Protein AF-A0A158A145-F1 (afdb_monomer_lite)

Foldseek 3Di:
DDDPPPPPPPPPPPDPLVVLQVVLCVQLVVDPDVVSSVVSVVVSVVVVVVVVVVVVVVD

Structure (mmCIF, N/CA/C/O backbone):
data_AF-A0A158A145-F1
#
_entry.id   AF-A0A158A145-F1
#
loop_
_atom_site.group_PDB
_atom_site.id
_atom_site.type_symbol
_atom_site.label_atom_id
_atom_site.label_alt_id
_atom_site.label_comp_id
_atom_site.label_asym_id
_atom_site.label_entity_id
_atom_site.label_seq_id
_atom_site.pdbx_PDB_ins_code
_atom_site.Cartn_x
_atom_site.Cartn_y
_atom_site.Cartn_z
_atom_site.occupancy
_atom_site.B_iso_or_equiv
_atom_site.auth_seq_id
_atom_site.auth_comp_id
_atom_site.auth_asym_id
_atom_site.auth_atom_id
_atom_site.pdbx_PDB_model_num
ATOM 1 N N . MET A 1 1 ? 12.859 9.816 48.992 1.00 44.00 1 MET A N 1
ATOM 2 C CA . MET A 1 1 ? 12.090 8.991 48.038 1.00 44.00 1 MET A CA 1
ATOM 3 C C . MET A 1 1 ? 12.138 9.696 46.688 1.00 44.00 1 MET A C 1
ATOM 5 O O . MET A 1 1 ? 11.421 10.666 46.503 1.00 44.00 1 MET A O 1
ATOM 9 N N . HIS A 1 2 ? 13.073 9.314 45.812 1.00 46.62 2 HIS A N 1
ATOM 10 C CA . HIS A 1 2 ? 13.230 9.907 44.477 1.00 46.62 2 HIS A CA 1
ATOM 11 C C . HIS A 1 2 ? 12.430 9.055 43.486 1.00 46.62 2 HIS A C 1
ATOM 13 O O . HIS A 1 2 ? 12.790 7.908 43.234 1.00 46.62 2 HIS A O 1
ATOM 19 N N . GLY A 1 3 ? 11.319 9.589 42.978 1.00 52.50 3 GLY A N 1
ATOM 20 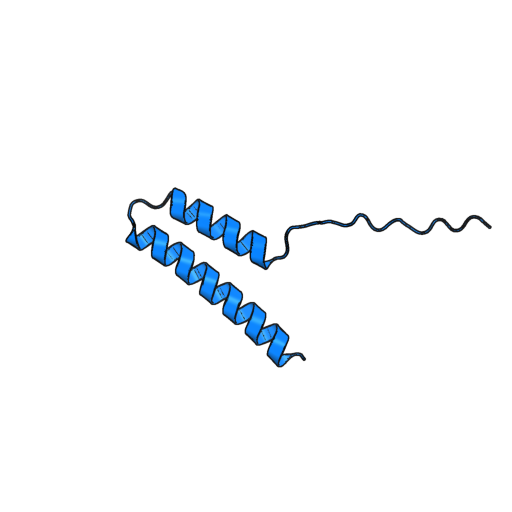C CA . GLY A 1 3 ? 10.559 8.974 41.896 1.00 52.50 3 GLY A CA 1
ATOM 21 C C . GLY A 1 3 ? 11.279 9.205 40.575 1.00 52.50 3 GLY A C 1
ATOM 22 O O . GLY A 1 3 ? 11.142 10.266 39.977 1.00 52.50 3 GLY A O 1
ATOM 23 N N . THR A 1 4 ? 12.063 8.231 40.120 1.00 49.75 4 THR A N 1
ATOM 24 C CA . THR A 1 4 ? 12.547 8.205 38.739 1.00 49.75 4 THR A CA 1
ATOM 25 C C . THR A 1 4 ? 11.460 7.579 37.881 1.00 49.75 4 THR A C 1
ATOM 27 O O . THR A 1 4 ? 11.451 6.373 37.635 1.00 49.75 4 THR A O 1
ATOM 30 N N . THR A 1 5 ? 10.508 8.405 37.452 1.00 55.84 5 THR A N 1
ATOM 31 C CA . THR A 1 5 ? 9.677 8.086 36.294 1.00 55.84 5 THR A CA 1
ATOM 32 C C . THR A 1 5 ? 10.636 7.837 35.138 1.00 55.84 5 THR A C 1
ATOM 34 O O . THR A 1 5 ? 11.315 8.759 34.689 1.00 55.84 5 THR A O 1
ATOM 37 N N . PHE A 1 6 ? 10.754 6.583 34.700 1.00 57.56 6 PHE A N 1
ATOM 38 C CA . PHE A 1 6 ? 11.430 6.258 33.454 1.00 57.56 6 PHE A CA 1
ATOM 39 C C . PHE A 1 6 ? 10.705 7.040 32.360 1.00 57.56 6 PHE A C 1
ATOM 41 O O . PHE A 1 6 ? 9.575 6.707 32.003 1.00 57.56 6 PHE A O 1
ATOM 48 N N . ALA A 1 7 ? 11.322 8.126 31.893 1.00 49.38 7 ALA A N 1
ATOM 49 C CA . ALA A 1 7 ? 10.919 8.807 30.680 1.00 49.38 7 ALA A CA 1
ATOM 50 C C . ALA A 1 7 ? 10.976 7.749 29.578 1.00 49.38 7 ALA A C 1
ATOM 52 O O . ALA A 1 7 ? 12.055 7.365 29.130 1.00 49.38 7 ALA A O 1
ATOM 53 N N . ARG A 1 8 ? 9.811 7.182 29.245 1.00 56.91 8 ARG A N 1
ATOM 54 C CA . ARG A 1 8 ? 9.652 6.243 28.143 1.00 56.91 8 ARG A CA 1
ATOM 55 C C . ARG A 1 8 ? 10.190 6.995 26.933 1.00 56.91 8 ARG A C 1
ATOM 57 O O . ARG A 1 8 ? 9.605 8.030 26.612 1.00 56.91 8 ARG A O 1
ATOM 64 N N . PRO A 1 9 ? 11.304 6.567 26.312 1.00 48.84 9 PRO A N 1
ATOM 65 C CA . PRO A 1 9 ? 11.687 7.166 25.057 1.00 48.84 9 PRO A CA 1
ATOM 66 C C . PRO A 1 9 ? 10.469 6.952 24.179 1.00 48.84 9 PRO A C 1
ATOM 68 O O . PRO A 1 9 ? 9.987 5.822 24.036 1.00 48.84 9 PRO A O 1
ATOM 71 N N . GLU A 1 10 ? 9.903 8.046 23.694 1.00 50.53 10 GLU A N 1
ATOM 72 C CA . GLU A 1 10 ? 9.042 8.033 22.535 1.00 50.53 10 GLU A CA 1
AT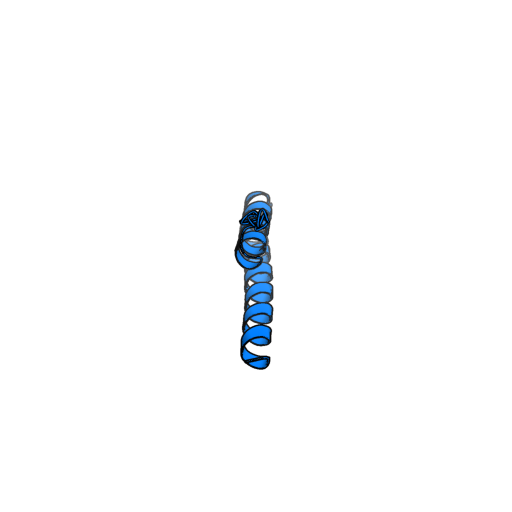OM 73 C C . GLU A 1 10 ? 9.900 7.420 21.437 1.00 50.53 10 GLU A C 1
ATOM 75 O O . GLU A 1 10 ? 10.609 8.099 20.702 1.00 50.53 10 GLU A O 1
ATOM 80 N N . GLN A 1 11 ? 9.937 6.089 21.417 1.00 46.84 11 GLN A N 1
ATOM 81 C CA . GLN A 1 11 ? 10.347 5.293 20.296 1.00 46.84 11 GLN A CA 1
ATOM 82 C C . GLN A 1 11 ? 9.332 5.666 19.230 1.00 46.84 11 GLN A C 1
ATOM 84 O O . GLN A 1 11 ? 8.349 4.964 19.007 1.00 46.84 11 GLN A O 1
ATOM 89 N N . THR A 1 12 ? 9.578 6.813 18.602 1.00 53.59 12 THR A N 1
ATOM 90 C CA . THR A 1 12 ? 8.976 7.317 17.381 1.00 53.59 12 THR A CA 1
ATOM 91 C C . THR A 1 12 ? 9.486 6.417 16.270 1.00 53.59 12 THR A C 1
ATOM 93 O O . THR A 1 12 ? 10.137 6.834 15.318 1.00 53.59 12 THR A O 1
ATOM 96 N N . TYR A 1 13 ? 9.270 5.116 16.442 1.00 51.62 13 TYR A N 1
ATOM 97 C CA . TYR A 1 13 ? 9.278 4.198 15.342 1.00 51.62 13 TYR A CA 1
ATOM 98 C C . TYR A 1 13 ? 8.141 4.697 14.468 1.00 51.62 13 TYR A C 1
ATOM 100 O O . TYR A 1 13 ? 7.037 4.917 14.985 1.00 51.62 13 TYR A O 1
ATOM 108 N N . PRO A 1 14 ? 8.406 4.954 13.178 1.00 62.94 14 PRO A N 1
ATOM 109 C CA . PRO A 1 14 ? 7.336 5.304 12.278 1.00 62.94 14 PRO A CA 1
ATOM 110 C C . PRO A 1 14 ? 6.229 4.256 12.450 1.00 62.94 14 PRO A C 1
ATOM 112 O O . 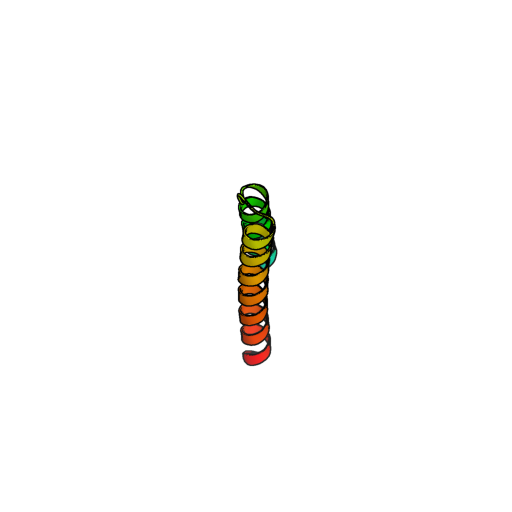PRO A 1 14 ? 6.555 3.061 12.553 1.00 62.94 14 PRO A O 1
ATOM 115 N N . PRO A 1 15 ? 4.955 4.691 12.522 1.00 80.75 15 PRO A N 1
ATOM 116 C CA . PRO A 1 15 ? 3.818 3.785 12.588 1.00 80.75 15 PRO A CA 1
ATOM 117 C C . PRO A 1 15 ? 4.033 2.647 11.593 1.00 80.75 15 PRO A C 1
ATOM 119 O O . PRO A 1 15 ? 4.568 2.893 10.508 1.00 80.75 15 PRO A O 1
ATOM 122 N N . LEU A 1 16 ? 3.665 1.411 11.941 1.00 84.50 16 LEU A N 1
ATOM 123 C CA . LEU A 1 16 ? 3.869 0.245 11.070 1.00 84.50 16 LEU A CA 1
ATOM 124 C C . LEU A 1 16 ? 3.419 0.536 9.625 1.00 84.50 16 LEU A C 1
ATOM 126 O O . LEU A 1 16 ? 4.102 0.160 8.674 1.00 84.50 16 LEU A O 1
ATOM 130 N N . GLN A 1 17 ? 2.352 1.326 9.467 1.00 85.75 17 GLN A N 1
ATOM 131 C CA . GLN A 1 17 ? 1.868 1.795 8.172 1.00 85.75 17 GLN A CA 1
ATOM 132 C C . GLN A 1 17 ? 2.915 2.596 7.378 1.00 85.75 17 GLN A C 1
ATOM 134 O O . GLN A 1 17 ? 3.129 2.347 6.196 1.00 85.75 17 GLN A O 1
ATOM 139 N N . ILE A 1 18 ? 3.612 3.535 8.020 1.00 89.00 18 ILE A N 1
ATOM 140 C CA . ILE A 1 18 ? 4.661 4.355 7.397 1.00 89.00 18 ILE A CA 1
ATOM 141 C C . ILE A 1 18 ? 5.866 3.499 6.992 1.00 89.00 18 ILE A C 1
ATOM 143 O O . ILE A 1 18 ? 6.514 3.790 5.986 1.00 89.00 18 ILE A O 1
ATOM 147 N N . GLN A 1 19 ? 6.172 2.434 7.734 1.00 90.56 19 GLN A N 1
ATOM 148 C CA . GLN A 1 19 ? 7.231 1.499 7.345 1.00 90.56 19 GLN A CA 1
ATOM 149 C C . GLN A 1 19 ? 6.848 0.707 6.089 1.00 90.56 19 GLN A C 1
ATOM 151 O O . GLN A 1 19 ? 7.661 0.618 5.169 1.00 90.56 19 GLN A O 1
ATOM 156 N N . ILE A 1 20 ? 5.605 0.219 6.016 1.00 91.44 20 ILE A N 1
ATOM 157 C CA . ILE A 1 20 ? 5.058 -0.481 4.842 1.00 91.44 20 ILE A CA 1
ATOM 158 C C . ILE A 1 20 ? 5.100 0.428 3.607 1.00 91.44 20 ILE A C 1
ATOM 160 O O . ILE A 1 20 ? 5.638 0.039 2.572 1.00 91.44 20 ILE A O 1
ATOM 164 N N . ILE A 1 21 ? 4.634 1.673 3.738 1.00 91.75 21 ILE A N 1
ATOM 165 C CA . ILE A 1 21 ? 4.628 2.651 2.641 1.00 91.75 21 ILE A CA 1
ATOM 166 C C . ILE A 1 21 ? 6.052 2.950 2.164 1.00 91.75 21 ILE A C 1
ATOM 168 O O . ILE A 1 21 ? 6.333 2.884 0.971 1.00 91.75 21 ILE A O 1
ATOM 172 N N . ASN A 1 22 ? 6.982 3.245 3.077 1.00 93.94 22 ASN A N 1
ATOM 173 C CA . ASN A 1 22 ? 8.360 3.559 2.692 1.00 93.94 22 ASN A CA 1
ATOM 174 C C . ASN A 1 22 ? 9.069 2.378 2.029 1.00 93.94 22 ASN A C 1
ATOM 176 O O . ASN A 1 22 ? 9.889 2.582 1.132 1.00 93.94 22 ASN A O 1
ATOM 180 N N . ARG A 1 23 ? 8.778 1.150 2.468 1.00 94.19 23 ARG A N 1
ATOM 181 C CA . ARG A 1 23 ? 9.311 -0.051 1.828 1.00 94.19 23 ARG A CA 1
ATOM 182 C C . ARG A 1 23 ? 8.791 -0.173 0.397 1.00 94.19 23 ARG A C 1
ATOM 184 O O . ARG A 1 23 ? 9.599 -0.310 -0.514 1.00 94.19 23 ARG A O 1
ATOM 191 N N . ALA A 1 24 ? 7.483 -0.032 0.211 1.00 95.19 24 ALA A N 1
ATOM 192 C CA . ALA A 1 24 ? 6.839 -0.105 -1.095 1.00 95.19 24 ALA A CA 1
ATOM 193 C C . ALA A 1 24 ? 7.361 0.956 -2.064 1.00 95.19 24 ALA A C 1
ATOM 195 O O . ALA A 1 24 ? 7.679 0.648 -3.204 1.00 95.19 24 ALA A O 1
ATOM 196 N N . LEU A 1 25 ? 7.522 2.197 -1.592 1.00 95.06 25 LEU A N 1
ATOM 197 C CA . LEU A 1 25 ? 8.053 3.295 -2.400 1.00 95.06 25 LEU A CA 1
ATOM 198 C C . LEU A 1 25 ? 9.504 3.053 -2.828 1.00 95.06 25 LEU A C 1
ATOM 200 O O . LEU A 1 25 ? 9.876 3.401 -3.945 1.00 95.06 25 LEU A O 1
ATOM 204 N N . ARG A 1 26 ? 10.332 2.454 -1.963 1.00 95.88 26 ARG A N 1
ATOM 205 C CA . ARG A 1 26 ? 11.711 2.086 -2.318 1.00 95.88 26 ARG A CA 1
ATOM 206 C C . ARG A 1 26 ? 11.750 0.968 -3.349 1.00 95.88 26 ARG A C 1
ATOM 208 O O . ARG A 1 26 ? 12.505 1.082 -4.308 1.00 95.88 26 ARG A O 1
ATOM 215 N N . ASP A 1 27 ? 10.942 -0.069 -3.165 1.00 95.50 27 ASP A N 1
ATOM 216 C CA . ASP A 1 27 ? 10.883 -1.191 -4.103 1.00 95.50 27 ASP A CA 1
ATOM 217 C C . ASP A 1 27 ? 10.326 -0.721 -5.461 1.00 95.50 27 ASP A C 1
ATOM 219 O O . ASP A 1 27 ? 10.912 -1.019 -6.498 1.00 95.50 27 ASP A O 1
ATOM 223 N N . ALA A 1 28 ? 9.309 0.146 -5.456 1.00 95.19 28 ALA A N 1
ATOM 224 C CA . ALA A 1 28 ? 8.769 0.786 -6.654 1.00 95.19 28 ALA A CA 1
ATOM 225 C C . ALA A 1 28 ? 9.788 1.687 -7.373 1.00 95.19 28 ALA A C 1
ATOM 227 O O . ALA A 1 28 ? 9.839 1.702 -8.599 1.00 95.19 28 ALA A O 1
ATOM 228 N N . ALA A 1 29 ? 10.632 2.415 -6.635 1.00 96.31 29 ALA A N 1
ATOM 229 C CA . ALA A 1 29 ? 11.685 3.247 -7.222 1.00 96.31 29 ALA A CA 1
ATOM 230 C C . ALA A 1 29 ? 12.814 2.429 -7.875 1.00 96.31 29 ALA A C 1
ATOM 232 O O . ALA A 1 29 ? 13.524 2.945 -8.737 1.00 96.31 29 ALA A O 1
ATOM 233 N N . LEU A 1 30 ? 12.996 1.175 -7.454 1.00 96.62 30 LEU A N 1
ATOM 234 C CA . LEU A 1 30 ? 13.988 0.245 -8.000 1.00 96.62 30 LEU A CA 1
ATOM 235 C C . LEU A 1 30 ? 13.398 -0.702 -9.055 1.00 96.62 30 LEU A C 1
ATOM 237 O O . LEU A 1 30 ? 14.128 -1.516 -9.624 1.00 96.62 30 LEU A O 1
ATOM 241 N N . ALA A 1 31 ? 12.094 -0.615 -9.307 1.00 95.88 31 ALA A N 1
ATOM 242 C CA . ALA A 1 31 ? 11.392 -1.514 -10.199 1.00 95.88 31 ALA A CA 1
ATOM 243 C C . ALA A 1 31 ? 11.785 -1.274 -11.674 1.00 95.88 31 ALA A C 1
ATOM 245 O O . ALA A 1 31 ? 11.948 -0.127 -12.100 1.00 95.88 31 ALA A O 1
ATOM 246 N N . PRO A 1 32 ? 11.927 -2.339 -12.485 1.00 91.81 32 PRO A N 1
ATOM 247 C CA . PRO A 1 32 ? 12.390 -2.231 -13.869 1.00 91.81 32 PRO A CA 1
ATOM 248 C C . PRO A 1 32 ? 11.306 -1.725 -14.832 1.00 91.81 32 PRO A C 1
ATOM 250 O O . PRO A 1 32 ? 11.624 -1.297 -15.942 1.00 91.81 32 PRO A O 1
ATOM 253 N N . SER A 1 33 ? 10.034 -1.761 -14.426 1.00 96.75 33 SER A N 1
ATOM 254 C CA . SER A 1 33 ? 8.913 -1.224 -15.189 1.00 96.75 33 SER A CA 1
ATOM 255 C C . SER A 1 33 ? 7.918 -0.488 -14.293 1.00 96.75 33 SER A C 1
ATOM 257 O O . SER A 1 33 ? 7.851 -0.695 -13.082 1.00 96.75 33 SER A O 1
ATOM 259 N N . VAL A 1 34 ? 7.099 0.362 -14.915 1.00 94.81 34 VAL A N 1
ATOM 260 C CA . VAL A 1 34 ? 6.006 1.057 -14.220 1.00 94.81 34 VAL A CA 1
ATOM 261 C C . VAL A 1 34 ? 4.988 0.061 -13.657 1.00 94.81 34 VAL A C 1
ATOM 263 O O . VAL A 1 34 ? 4.453 0.299 -12.582 1.00 94.81 34 VAL A O 1
ATOM 266 N N . ASN A 1 35 ? 4.747 -1.063 -14.340 1.00 96.12 35 ASN A N 1
ATOM 267 C CA . ASN A 1 35 ? 3.815 -2.083 -13.857 1.00 96.12 35 ASN A CA 1
ATOM 268 C C . ASN A 1 35 ? 4.337 -2.745 -12.578 1.00 96.12 35 ASN A C 1
ATOM 270 O O . ASN A 1 35 ? 3.598 -2.828 -11.606 1.00 96.12 35 ASN A O 1
ATOM 274 N N . ASP A 1 36 ? 5.625 -3.096 -12.534 1.00 94.31 36 ASP A N 1
ATOM 275 C CA . ASP A 1 36 ? 6.247 -3.664 -11.331 1.00 94.31 36 ASP A CA 1
ATOM 276 C C . ASP A 1 36 ? 6.198 -2.674 -10.152 1.00 94.31 36 ASP A C 1
ATOM 278 O O . ASP A 1 36 ? 5.935 -3.053 -9.012 1.00 94.31 36 ASP A O 1
ATOM 282 N N . ALA A 1 37 ? 6.391 -1.378 -10.424 1.00 94.12 37 ALA A N 1
ATOM 283 C CA . ALA A 1 37 ? 6.257 -0.336 -9.409 1.00 94.12 37 ALA A CA 1
ATOM 284 C C . ALA A 1 37 ? 4.824 -0.239 -8.856 1.00 94.12 37 ALA A C 1
ATOM 286 O O . ALA A 1 37 ? 4.631 -0.070 -7.647 1.00 94.12 37 ALA A O 1
ATOM 287 N N . LEU A 1 38 ? 3.820 -0.350 -9.733 1.00 96.06 38 LEU A N 1
ATOM 288 C CA . LEU A 1 38 ? 2.411 -0.367 -9.343 1.00 96.06 38 LEU A CA 1
ATOM 289 C C . LEU A 1 38 ? 2.068 -1.618 -8.531 1.00 96.06 38 LEU A C 1
ATOM 291 O O . LEU A 1 38 ? 1.369 -1.488 -7.529 1.00 96.06 38 LEU A O 1
ATOM 295 N N . ASP A 1 39 ? 2.604 -2.783 -8.896 1.00 96.19 39 ASP A N 1
ATOM 296 C CA . ASP A 1 39 ? 2.412 -4.030 -8.152 1.00 96.19 39 ASP A CA 1
ATOM 297 C C . ASP A 1 39 ? 2.988 -3.925 -6.730 1.00 96.19 39 ASP A C 1
ATOM 299 O O . ASP A 1 39 ? 2.301 -4.257 -5.762 1.00 96.19 39 ASP A O 1
ATOM 303 N N . CYS A 1 40 ? 4.191 -3.356 -6.564 1.00 94.19 40 CYS A N 1
ATOM 304 C CA . CYS A 1 40 ? 4.761 -3.084 -5.238 1.00 94.19 40 CYS A CA 1
ATOM 305 C C . CYS A 1 40 ? 3.879 -2.146 -4.398 1.00 94.19 40 CYS A C 1
ATOM 307 O O . CYS A 1 40 ? 3.719 -2.341 -3.191 1.00 94.19 40 CYS A O 1
ATOM 309 N N . CYS A 1 41 ? 3.298 -1.116 -5.020 1.00 94.94 41 CYS A N 1
ATOM 310 C CA . CYS A 1 41 ? 2.389 -0.206 -4.326 1.00 94.94 41 CYS A CA 1
ATOM 311 C C . CYS A 1 41 ? 1.065 -0.893 -3.957 1.00 94.94 41 CYS A C 1
ATOM 313 O O . CYS A 1 41 ? 0.542 -0.667 -2.866 1.00 94.94 41 CYS A O 1
ATOM 315 N N . ALA A 1 42 ? 0.528 -1.730 -4.846 1.00 95.88 42 ALA A N 1
ATOM 316 C CA . ALA A 1 42 ? -0.718 -2.454 -4.629 1.00 95.88 42 ALA A CA 1
ATOM 317 C C . ALA A 1 42 ? -0.602 -3.453 -3.468 1.00 95.88 42 ALA A C 1
ATOM 319 O O . ALA A 1 42 ? -1.484 -3.482 -2.609 1.00 95.88 42 ALA A O 1
ATOM 320 N N . ASP A 1 43 ? 0.503 -4.202 -3.393 1.00 95.75 43 ASP A N 1
ATOM 321 C CA . ASP A 1 43 ? 0.784 -5.131 -2.290 1.00 95.75 43 ASP A CA 1
ATOM 322 C C . ASP A 1 43 ? 0.808 -4.408 -0.933 1.00 95.75 43 ASP A C 1
ATOM 324 O O . ASP A 1 43 ? 0.144 -4.806 0.028 1.00 95.75 43 ASP A O 1
ATOM 328 N N . ALA A 1 44 ? 1.476 -3.256 -0.881 1.00 95.44 44 ALA A N 1
ATOM 329 C CA . ALA A 1 44 ? 1.545 -2.442 0.323 1.00 95.44 44 ALA A CA 1
ATOM 330 C C . ALA A 1 44 ? 0.177 -1.904 0.761 1.00 95.44 44 ALA A C 1
ATOM 332 O O . ALA A 1 44 ? -0.144 -1.924 1.950 1.00 95.44 44 ALA A O 1
ATOM 333 N N . LEU A 1 45 ? -0.651 -1.449 -0.184 1.00 95.00 45 LEU A N 1
ATOM 334 C CA . LEU A 1 45 ? -2.015 -1.000 0.103 1.00 95.00 45 LEU A CA 1
ATOM 335 C C . LEU A 1 45 ? -2.901 -2.144 0.605 1.00 95.00 45 LEU A C 1
ATOM 337 O O . LEU A 1 45 ? -3.690 -1.935 1.527 1.00 95.00 45 LEU A O 1
ATOM 341 N N . LEU A 1 46 ? -2.752 -3.348 0.046 1.00 95.88 46 LEU A N 1
ATOM 342 C CA . LEU A 1 46 ? -3.464 -4.532 0.518 1.00 95.88 46 LEU A CA 1
ATOM 343 C C . LEU A 1 46 ? -3.073 -4.863 1.962 1.00 95.88 46 LEU A C 1
ATOM 345 O O . LEU A 1 46 ? -3.946 -5.048 2.807 1.00 95.88 46 LEU A O 1
ATOM 349 N N . HIS A 1 47 ? -1.777 -4.843 2.274 1.00 93.50 47 HIS A N 1
ATOM 350 C CA . HIS A 1 47 ? -1.286 -5.076 3.631 1.00 93.50 47 HIS A CA 1
ATOM 351 C C . HIS A 1 47 ? -1.849 -4.048 4.627 1.00 93.50 47 HIS A C 1
ATOM 353 O O . HIS A 1 47 ? -2.283 -4.401 5.724 1.00 93.50 47 HIS A O 1
ATOM 359 N N . LEU A 1 48 ? -1.895 -2.770 4.240 1.00 91.69 48 LEU A N 1
ATOM 360 C CA . LEU A 1 48 ? -2.504 -1.718 5.057 1.00 91.69 48 LEU A CA 1
ATOM 361 C C . LEU A 1 48 ? -4.001 -1.950 5.276 1.00 91.69 48 LEU A C 1
ATOM 363 O O . LEU A 1 48 ? -4.486 -1.758 6.391 1.00 91.69 48 LEU A O 1
ATOM 367 N N . ALA A 1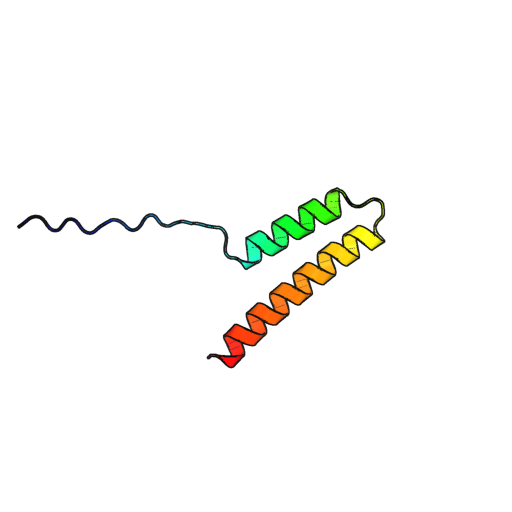 49 ? -4.730 -2.363 4.238 1.00 91.75 49 ALA A N 1
ATOM 368 C CA . ALA A 1 49 ? -6.154 -2.655 4.342 1.00 91.75 49 ALA A CA 1
ATOM 369 C C . ALA A 1 49 ? -6.427 -3.804 5.321 1.00 91.75 49 ALA A C 1
ATOM 371 O O . ALA A 1 49 ? -7.359 -3.706 6.117 1.00 91.75 49 ALA A O 1
ATOM 372 N N . GLU A 1 50 ? -5.600 -4.850 5.313 1.00 92.50 50 GLU A N 1
A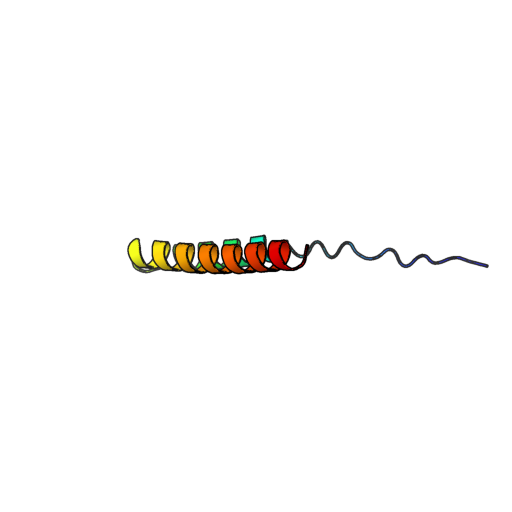TOM 373 C CA . GLU A 1 50 ? -5.717 -5.968 6.253 1.00 92.50 50 GLU A CA 1
ATOM 374 C C . GLU A 1 50 ? -5.429 -5.542 7.698 1.00 92.50 50 GLU A C 1
ATOM 376 O O . GLU A 1 50 ? -6.187 -5.902 8.598 1.00 92.50 50 GLU A O 1
ATOM 381 N N . ILE A 1 51 ? -4.421 -4.690 7.926 1.00 88.38 51 ILE A N 1
ATOM 382 C CA . ILE A 1 51 ? -4.173 -4.102 9.254 1.00 88.38 51 ILE A CA 1
ATOM 383 C C . ILE A 1 51 ? -5.398 -3.312 9.724 1.00 88.38 51 ILE A C 1
ATOM 385 O O . ILE A 1 51 ? -5.884 -3.520 10.830 1.00 88.38 51 ILE A O 1
ATOM 389 N N . ILE A 1 52 ? -5.929 -2.421 8.883 1.00 86.88 52 ILE A N 1
ATOM 390 C CA . ILE A 1 52 ? -7.081 -1.583 9.244 1.00 86.88 52 ILE A CA 1
ATOM 391 C C . ILE A 1 52 ? -8.319 -2.445 9.521 1.00 86.88 52 ILE A C 1
ATOM 393 O O . ILE A 1 52 ? -9.044 -2.193 10.481 1.00 86.88 52 ILE A O 1
ATOM 397 N N . ARG A 1 53 ? -8.565 -3.477 8.707 1.00 88.19 53 ARG A N 1
ATOM 398 C CA . ARG A 1 53 ? -9.669 -4.422 8.922 1.00 88.19 53 ARG A CA 1
ATOM 399 C C . ARG A 1 53 ? -9.532 -5.168 10.241 1.00 88.19 53 ARG A C 1
ATOM 401 O O . ARG A 1 53 ? -10.540 -5.337 10.926 1.00 88.19 53 ARG A O 1
ATOM 408 N N . ALA A 1 54 ? -8.321 -5.594 10.596 1.00 85.25 54 ALA A N 1
ATOM 409 C CA . ALA A 1 54 ? -8.064 -6.239 11.876 1.00 85.25 54 ALA A CA 1
ATOM 410 C C . ALA A 1 54 ? -8.381 -5.287 13.040 1.00 85.25 54 ALA A C 1
ATOM 412 O O . ALA A 1 54 ? -9.152 -5.653 13.920 1.00 85.25 54 ALA A O 1
ATOM 413 N N . GLU A 1 55 ? -7.894 -4.045 12.999 1.00 81.25 55 GLU A N 1
ATOM 414 C CA . GLU A 1 55 ? -8.177 -3.033 14.030 1.00 81.25 55 GLU A CA 1
ATOM 415 C C . GLU A 1 55 ? -9.684 -2.765 14.189 1.00 81.25 55 GLU A C 1
ATOM 417 O O . GLU A 1 55 ? -10.190 -2.732 15.307 1.00 81.25 55 GLU A O 1
ATOM 422 N N . VAL A 1 56 ? -10.429 -2.646 13.082 1.00 81.88 56 VAL A N 1
ATOM 423 C CA . VAL A 1 56 ? -11.893 -2.456 13.112 1.00 81.88 56 VAL A CA 1
ATOM 424 C C . VAL A 1 56 ? -12.622 -3.686 13.659 1.00 81.88 56 VAL A C 1
ATOM 426 O O . VAL A 1 56 ? -13.642 -3.543 14.323 1.00 81.88 56 VAL A O 1
ATOM 429 N N . SER A 1 57 ? -12.116 -4.892 13.397 1.00 74.69 57 SER A N 1
ATOM 430 C CA . SER A 1 57 ? -12.728 -6.142 13.876 1.00 74.69 57 SER A CA 1
ATOM 431 C C . SER A 1 57 ? -12.473 -6.404 15.365 1.00 74.69 57 SER A C 1
ATOM 433 O O . SER A 1 57 ? -13.207 -7.172 15.982 1.00 74.69 57 SER A O 1
ATOM 435 N N . HIS A 1 58 ? -11.425 -5.802 15.932 1.00 60.56 58 HIS A N 1
ATOM 436 C CA . HIS A 1 58 ? -11.074 -5.896 17.350 1.00 60.56 58 HIS A CA 1
ATOM 437 C C . HIS A 1 58 ? -11.651 -4.750 18.206 1.00 60.56 58 HIS A C 1
ATOM 439 O O . HIS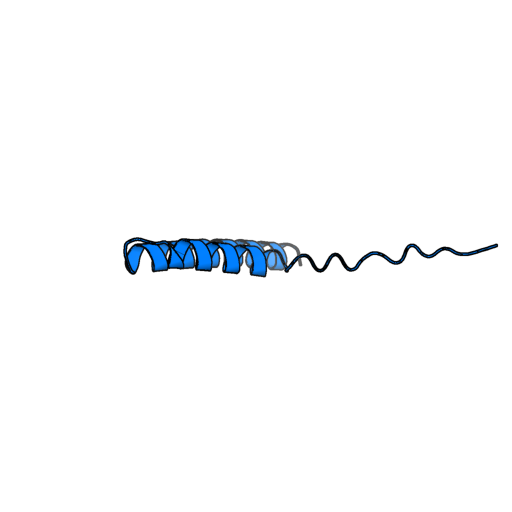 A 1 58 ? -11.455 -4.766 19.424 1.00 60.56 58 HIS A O 1
ATOM 445 N N . GLY A 1 59 ? -12.329 -3.778 17.581 1.00 51.12 59 GLY A N 1
ATOM 446 C CA . GLY A 1 59 ? -12.955 -2.613 18.220 1.00 51.12 59 GLY A CA 1
ATOM 447 C C . GLY A 1 59 ? -14.392 -2.825 18.678 1.00 51.12 59 GLY A C 1
ATOM 448 O O . GLY A 1 59 ? -15.108 -3.652 18.073 1.00 51.12 59 GLY A O 1
#

Secondary structure (DSSP, 8-state):
---------------HHHHHHHHHHHHHHT-SSHHHHHHHHHHHHHHHHHHHHHHHHT-

Radius of gyration: 17.78 Å; chains: 1; bounding box: 27×16×63 Å

Organism: NCBI:txid1777141

Sequence (59 aa):
MHGTTFARPEQTYPPLQIQIINRALRDAALAPSVNDALDCCADALLHLAEIIRAEVSHG

pLDDT: mean 81.17, std 18.28, range [44.0, 96.75]